Protein AF-A0A813GID5-F1 (afdb_monomer)

Structure (mmCIF, N/CA/C/O backbone):
data_AF-A0A813GID5-F1
#
_entry.id   AF-A0A813GID5-F1
#
loop_
_atom_site.group_PDB
_atom_site.id
_atom_site.type_symbol
_atom_site.label_atom_id
_atom_site.label_alt_id
_atom_site.label_comp_id
_atom_site.label_asym_id
_atom_site.label_entity_id
_atom_site.label_seq_id
_atom_site.pdbx_PDB_ins_code
_atom_site.Cartn_x
_atom_site.Cartn_y
_atom_site.Cartn_z
_atom_site.occupancy
_atom_site.B_iso_or_equiv
_atom_site.auth_seq_id
_atom_site.auth_comp_id
_atom_site.auth_asym_id
_atom_site.auth_atom_id
_atom_site.pdbx_PDB_model_num
ATOM 1 N N . ASP A 1 1 ? 15.897 0.551 -35.766 1.00 47.88 1 ASP A N 1
ATOM 2 C CA . ASP A 1 1 ? 15.924 -0.815 -35.213 1.00 47.88 1 ASP A CA 1
ATOM 3 C C . ASP A 1 1 ? 17.219 -1.067 -34.428 1.00 47.88 1 ASP A C 1
ATOM 5 O O . ASP A 1 1 ? 17.991 -1.969 -34.727 1.00 47.88 1 ASP A O 1
ATOM 9 N N . ARG A 1 2 ? 17.510 -0.184 -33.461 1.00 52.34 2 ARG A N 1
ATOM 10 C CA . ARG A 1 2 ? 18.652 -0.271 -32.528 1.00 52.34 2 ARG A CA 1
ATOM 11 C C . ARG A 1 2 ? 18.197 -0.216 -31.063 1.00 52.34 2 ARG A C 1
ATOM 13 O O . ARG A 1 2 ? 19.025 -0.340 -30.171 1.00 52.34 2 ARG A O 1
ATOM 20 N N . ASP A 1 3 ? 16.889 -0.067 -30.852 1.00 57.28 3 ASP A N 1
ATOM 21 C CA . ASP A 1 3 ? 16.282 0.331 -29.581 1.00 57.28 3 ASP A CA 1
ATOM 22 C C . ASP A 1 3 ? 15.320 -0.728 -29.036 1.00 57.28 3 ASP A C 1
ATOM 24 O O . ASP A 1 3 ? 14.610 -0.469 -28.071 1.00 57.28 3 ASP A O 1
ATOM 28 N N . VAL A 1 4 ? 15.275 -1.921 -29.646 1.00 59.16 4 VAL A N 1
ATOM 29 C CA . VAL A 1 4 ? 14.550 -3.066 -29.088 1.00 59.16 4 VAL A CA 1
ATOM 30 C C . VAL A 1 4 ? 15.500 -3.779 -28.124 1.00 59.16 4 VAL A C 1
ATOM 32 O O . VAL A 1 4 ? 16.477 -4.386 -28.574 1.00 59.16 4 VAL A O 1
ATOM 35 N N . PRO A 1 5 ? 15.268 -3.704 -26.801 1.00 64.88 5 PRO A N 1
ATOM 36 C CA . PRO A 1 5 ? 16.115 -4.383 -25.834 1.00 64.88 5 PRO A CA 1
ATOM 37 C C . PRO A 1 5 ? 16.064 -5.896 -26.051 1.00 64.88 5 PRO A C 1
ATOM 39 O O . PRO A 1 5 ? 15.028 -6.450 -26.424 1.00 64.88 5 PRO A O 1
ATOM 42 N N . ASN A 1 6 ? 17.172 -6.584 -25.771 1.00 77.81 6 ASN A N 1
ATOM 43 C CA . ASN A 1 6 ? 17.193 -8.046 -25.738 1.00 77.81 6 ASN A CA 1
ATOM 44 C C . ASN A 1 6 ? 16.115 -8.565 -24.760 1.00 77.81 6 ASN A C 1
ATOM 46 O O . ASN A 1 6 ? 15.887 -7.960 -23.713 1.00 77.81 6 ASN A O 1
ATOM 50 N N . ALA A 1 7 ? 15.484 -9.701 -25.071 1.00 80.81 7 ALA A N 1
ATOM 51 C CA . ALA A 1 7 ? 14.477 -10.355 -24.231 1.00 80.81 7 ALA A CA 1
ATOM 52 C C . ALA A 1 7 ? 14.885 -10.493 -22.749 1.00 80.81 7 ALA A C 1
ATOM 54 O O . ALA A 1 7 ? 14.040 -10.350 -21.866 1.00 80.81 7 ALA A O 1
ATOM 55 N N . LEU A 1 8 ? 16.174 -10.698 -22.463 1.00 81.00 8 LEU A N 1
ATOM 56 C CA . LEU A 1 8 ? 16.697 -10.762 -21.094 1.00 81.00 8 LEU A CA 1
ATOM 57 C C . LEU A 1 8 ? 16.476 -9.461 -20.304 1.00 81.00 8 LEU A C 1
ATOM 59 O O . LEU A 1 8 ? 16.192 -9.518 -19.113 1.00 81.00 8 LEU A O 1
ATOM 63 N N . VAL A 1 9 ? 16.534 -8.301 -20.965 1.00 79.00 9 VAL A N 1
ATOM 64 C CA . VAL A 1 9 ? 16.273 -6.989 -20.347 1.00 79.00 9 VAL A CA 1
ATOM 65 C C . VAL A 1 9 ? 14.806 -6.859 -19.945 1.00 79.00 9 VAL A C 1
ATOM 67 O O . VAL A 1 9 ? 14.499 -6.306 -18.895 1.00 79.00 9 VAL A O 1
ATOM 70 N N . PHE A 1 10 ? 13.882 -7.387 -20.751 1.00 75.75 10 PHE A N 1
ATOM 71 C CA . PHE A 1 10 ? 12.470 -7.409 -20.373 1.00 75.75 10 PHE A CA 1
ATOM 72 C C . PHE A 1 10 ? 12.230 -8.337 -19.186 1.00 75.75 10 PHE A C 1
ATOM 74 O O . PHE A 1 10 ? 11.570 -7.927 -18.235 1.00 75.75 10 PHE A O 1
ATOM 81 N N . ILE A 1 11 ? 12.789 -9.552 -19.216 1.00 83.25 11 ILE A N 1
ATOM 82 C CA . ILE A 1 11 ? 12.661 -10.516 -18.114 1.00 83.25 11 ILE A CA 1
ATOM 83 C C . ILE A 1 11 ? 13.133 -9.885 -16.802 1.00 83.25 11 ILE A C 1
ATOM 85 O O . ILE A 1 11 ? 12.384 -9.910 -15.828 1.00 83.25 11 ILE A O 1
ATOM 89 N N . ASP A 1 12 ? 14.315 -9.264 -16.800 1.00 83.62 12 ASP A N 1
ATOM 90 C CA . ASP A 1 12 ? 14.880 -8.598 -15.623 1.00 83.62 12 ASP A CA 1
ATOM 91 C C . ASP A 1 12 ? 13.940 -7.519 -15.060 1.00 83.62 12 ASP A C 1
ATOM 93 O O . ASP A 1 12 ? 13.603 -7.538 -13.876 1.00 83.62 12 ASP A O 1
ATOM 97 N N . LYS A 1 13 ? 13.392 -6.653 -15.918 1.00 82.38 13 LYS A N 1
ATOM 98 C CA . LYS A 1 13 ? 12.435 -5.613 -15.505 1.00 82.38 13 LYS A CA 1
ATOM 99 C C . LYS A 1 13 ? 11.160 -6.189 -14.894 1.00 82.38 13 LYS A C 1
ATOM 101 O O . LYS A 1 13 ? 10.689 -5.692 -13.873 1.00 82.38 13 LYS A O 1
ATOM 106 N N . TYR A 1 14 ? 10.620 -7.269 -15.460 1.00 86.12 14 TYR A N 1
ATOM 107 C CA . TYR A 1 14 ? 9.435 -7.926 -14.900 1.00 86.12 14 TYR A CA 1
ATOM 108 C C . TYR A 1 14 ? 9.705 -8.599 -13.549 1.00 86.12 14 TYR A C 1
ATOM 110 O O . TYR A 1 14 ? 8.771 -8.731 -12.756 1.00 86.12 14 TYR A O 1
ATOM 118 N N . THR A 1 15 ? 10.956 -8.947 -13.221 1.00 87.06 15 THR A N 1
ATOM 119 C CA . THR A 1 15 ? 11.290 -9.464 -11.879 1.00 87.06 15 THR A CA 1
ATOM 120 C C . THR A 1 15 ? 11.086 -8.436 -10.760 1.00 87.06 15 THR A C 1
ATOM 122 O O . THR A 1 15 ? 10.997 -8.817 -9.591 1.00 87.06 15 THR A O 1
ATOM 125 N N . GLN A 1 16 ? 10.938 -7.148 -11.090 1.00 86.75 16 GLN A N 1
ATOM 126 C CA . GLN A 1 16 ? 10.595 -6.108 -10.117 1.00 86.7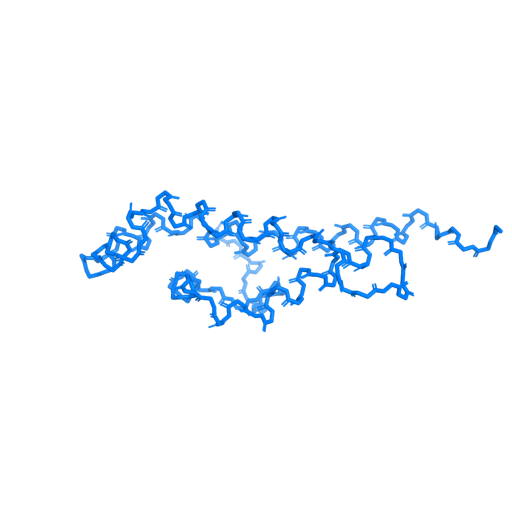5 16 GLN A CA 1
ATOM 127 C C . GLN A 1 16 ? 9.117 -6.146 -9.704 1.00 86.75 16 GLN A C 1
ATOM 129 O O . GLN A 1 16 ? 8.784 -5.744 -8.591 1.00 86.75 16 GLN A O 1
ATOM 134 N N . VAL A 1 17 ? 8.222 -6.670 -10.550 1.00 89.75 17 VAL A N 1
ATOM 135 C CA . VAL A 1 17 ? 6.777 -6.697 -10.264 1.00 89.75 17 VAL A CA 1
ATOM 136 C C . VAL A 1 17 ? 6.460 -7.502 -8.993 1.00 89.75 17 VAL A C 1
ATOM 138 O O . VAL A 1 17 ? 5.771 -6.963 -8.126 1.00 89.75 17 VAL A O 1
ATOM 141 N N . PRO A 1 18 ? 6.990 -8.728 -8.789 1.00 90.06 18 PRO A N 1
ATOM 142 C CA . PRO A 1 18 ? 6.818 -9.446 -7.525 1.00 90.06 18 PRO A CA 1
ATOM 143 C C . PRO A 1 18 ? 7.348 -8.681 -6.309 1.00 90.06 18 PRO A C 1
ATOM 145 O O . PRO A 1 18 ? 6.716 -8.707 -5.258 1.00 90.06 18 PRO A O 1
ATOM 148 N N . ARG A 1 19 ? 8.476 -7.967 -6.440 1.00 89.25 19 ARG A N 1
ATOM 149 C CA . ARG A 1 19 ? 9.043 -7.175 -5.333 1.00 89.25 19 ARG A CA 1
ATOM 150 C C . ARG A 1 19 ? 8.108 -6.047 -4.902 1.00 89.25 19 ARG A C 1
ATOM 152 O O . ARG A 1 19 ? 7.973 -5.790 -3.718 1.00 89.25 19 ARG A O 1
ATOM 159 N N . ILE A 1 20 ? 7.410 -5.432 -5.851 1.00 91.44 20 ILE A N 1
ATOM 160 C CA . ILE A 1 20 ? 6.423 -4.380 -5.583 1.00 91.44 20 ILE A CA 1
ATOM 161 C C . ILE A 1 20 ? 5.127 -4.962 -5.000 1.00 91.44 20 ILE A C 1
ATOM 163 O O . ILE A 1 20 ? 4.577 -4.428 -4.037 1.00 91.44 20 ILE A O 1
ATOM 167 N N . LEU A 1 21 ? 4.622 -6.056 -5.578 1.00 92.25 21 LEU A N 1
ATOM 168 C CA . LEU A 1 21 ? 3.327 -6.619 -5.193 1.00 92.25 21 LEU A CA 1
ATOM 169 C C . LEU A 1 21 ? 3.375 -7.379 -3.863 1.00 92.25 21 LEU A C 1
ATOM 171 O O . LEU A 1 21 ? 2.414 -7.296 -3.101 1.00 92.25 21 LEU A O 1
ATOM 175 N N . ASN A 1 22 ? 4.469 -8.079 -3.547 1.00 92.94 22 ASN A N 1
ATOM 176 C CA . ASN A 1 22 ? 4.549 -8.916 -2.345 1.00 92.94 22 ASN A CA 1
ATOM 177 C C . ASN A 1 22 ? 4.314 -8.125 -1.041 1.00 92.94 22 ASN A C 1
ATOM 179 O O . ASN A 1 22 ? 3.493 -8.559 -0.233 1.00 92.94 22 ASN A O 1
ATOM 183 N N . PRO A 1 23 ? 4.934 -6.952 -0.807 1.00 92.88 23 PRO A N 1
ATOM 184 C CA . PRO A 1 23 ? 4.676 -6.157 0.397 1.00 92.88 23 PRO A CA 1
ATOM 185 C C . PRO A 1 23 ? 3.239 -5.633 0.490 1.00 92.88 23 PRO A C 1
ATOM 187 O O . PRO A 1 23 ? 2.693 -5.511 1.592 1.00 92.88 23 PRO A O 1
ATOM 190 N N . LEU A 1 24 ? 2.603 -5.353 -0.653 1.00 94.19 24 LEU A N 1
ATOM 191 C CA . LEU A 1 24 ? 1.200 -4.947 -0.698 1.00 94.19 24 LEU A CA 1
ATOM 192 C C . LEU A 1 24 ? 0.272 -6.118 -0.352 1.00 94.19 24 LEU A C 1
ATOM 194 O O . LEU A 1 24 ? -0.623 -5.955 0.474 1.00 94.19 24 LEU A O 1
ATOM 198 N N . VAL A 1 25 ? 0.514 -7.301 -0.925 1.00 95.00 25 VAL A N 1
ATOM 199 C CA . VAL A 1 25 ? -0.231 -8.531 -0.606 1.00 95.00 25 VAL A CA 1
ATOM 200 C C . VAL A 1 25 ? -0.079 -8.874 0.875 1.00 95.00 25 VAL A C 1
ATOM 202 O O . VAL A 1 25 ? -1.081 -9.006 1.568 1.00 95.00 25 VAL A O 1
ATOM 205 N N . ASN A 1 26 ? 1.150 -8.871 1.399 1.00 94.56 26 ASN A N 1
ATOM 206 C CA . ASN A 1 26 ? 1.422 -9.109 2.820 1.00 94.56 26 ASN A CA 1
ATOM 207 C C . ASN A 1 26 ? 0.685 -8.120 3.734 1.00 94.56 26 ASN A C 1
ATOM 209 O O . ASN A 1 26 ? 0.217 -8.495 4.807 1.00 94.56 26 ASN A O 1
ATOM 213 N N . THR A 1 27 ? 0.573 -6.856 3.318 1.00 95.31 27 THR A N 1
ATOM 214 C CA . THR A 1 27 ? -0.223 -5.858 4.042 1.00 95.31 27 THR A CA 1
ATOM 215 C C . THR A 1 27 ? -1.691 -6.268 4.061 1.00 95.31 27 THR A C 1
ATOM 217 O O . THR A 1 27 ? -2.274 -6.382 5.134 1.00 95.31 27 THR A O 1
ATOM 220 N N . LEU A 1 28 ? -2.279 -6.551 2.898 1.00 96.88 28 LEU A N 1
ATOM 221 C CA . LEU A 1 28 ? -3.693 -6.915 2.780 1.00 96.88 28 LEU A CA 1
ATOM 222 C C . LEU A 1 28 ? -4.046 -8.215 3.518 1.00 96.88 28 LEU A C 1
ATOM 224 O O . LEU A 1 28 ? -5.131 -8.293 4.096 1.00 96.88 28 LEU A O 1
ATOM 228 N N . ASP A 1 29 ? -3.144 -9.194 3.531 1.00 96.50 29 ASP A N 1
ATOM 229 C CA . ASP A 1 29 ? -3.341 -10.490 4.190 1.00 96.50 29 ASP A CA 1
ATOM 230 C C . ASP A 1 29 ? -3.222 -10.408 5.715 1.00 96.50 29 ASP A C 1
ATOM 232 O O . ASP A 1 29 ? -3.897 -11.155 6.420 1.00 96.50 29 ASP A O 1
ATOM 236 N N . ARG A 1 30 ? -2.429 -9.466 6.242 1.00 96.50 30 ARG A N 1
ATOM 237 C CA . ARG A 1 30 ? -2.307 -9.220 7.691 1.00 96.50 30 ARG A CA 1
ATOM 238 C C . ARG A 1 30 ? -3.421 -8.347 8.260 1.00 96.50 30 ARG A C 1
ATOM 240 O O . ARG A 1 30 ? -3.674 -8.386 9.464 1.00 96.50 30 ARG A O 1
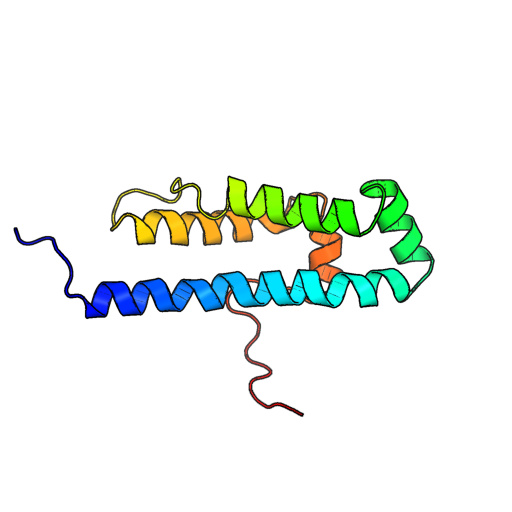ATOM 247 N N . LEU A 1 31 ? -4.105 -7.555 7.431 1.00 96.69 31 LEU A N 1
ATOM 248 C CA . LEU A 1 31 ? -5.163 -6.656 7.905 1.00 96.69 31 LEU A CA 1
ATOM 249 C C . LEU A 1 31 ? -6.290 -7.352 8.692 1.00 96.69 31 LEU A C 1
ATOM 251 O O . LEU A 1 31 ? -6.724 -6.767 9.681 1.00 96.69 31 LEU A O 1
ATOM 255 N N . PRO A 1 32 ? -6.771 -8.561 8.338 1.00 97.12 32 PRO A N 1
ATOM 256 C CA . PRO A 1 32 ? -7.753 -9.283 9.147 1.00 97.12 32 PRO A CA 1
ATOM 257 C C . PRO A 1 32 ? -7.270 -9.602 10.567 1.00 97.12 32 PRO A C 1
ATOM 259 O O . PRO A 1 32 ? -8.048 -9.497 11.515 1.00 97.12 32 PRO A O 1
ATOM 262 N N . GLU A 1 33 ? -5.998 -9.964 10.738 1.00 96.56 33 GLU A N 1
ATOM 263 C CA . GLU A 1 33 ? -5.412 -10.227 12.059 1.00 96.56 33 GLU A CA 1
ATOM 264 C C . GLU A 1 33 ? -5.311 -8.930 12.866 1.00 96.56 33 GLU A C 1
ATOM 266 O O . GLU A 1 33 ? -5.767 -8.863 14.008 1.00 96.56 33 GLU A O 1
ATOM 271 N N . VAL A 1 34 ? -4.808 -7.862 12.238 1.00 95.62 34 VAL A N 1
ATOM 272 C CA . VAL A 1 34 ? -4.722 -6.517 12.831 1.00 95.62 34 VAL A CA 1
ATOM 273 C C . VAL A 1 34 ? -6.104 -6.005 13.242 1.00 95.62 34 VAL A C 1
ATOM 275 O O . VAL A 1 34 ? -6.273 -5.521 14.361 1.00 95.62 34 VAL A O 1
ATOM 278 N N . TYR A 1 35 ? -7.108 -6.163 12.383 1.00 96.56 35 TYR A N 1
ATOM 279 C CA . TYR A 1 35 ? -8.487 -5.744 12.634 1.00 96.56 35 TYR A CA 1
ATOM 280 C C . TYR A 1 35 ? -9.108 -6.447 13.849 1.00 96.56 35 TYR A C 1
ATOM 282 O O . TYR A 1 35 ? -9.869 -5.833 14.594 1.00 96.56 35 TYR A O 1
ATOM 290 N N . ASN A 1 36 ? -8.754 -7.714 14.081 1.00 95.50 36 ASN A N 1
ATOM 291 C CA . ASN A 1 36 ? -9.244 -8.497 15.216 1.00 95.50 36 ASN A CA 1
ATOM 292 C C . ASN A 1 36 ? -8.333 -8.433 16.455 1.00 95.50 36 ASN A C 1
ATOM 294 O O . ASN A 1 36 ? -8.693 -8.981 17.495 1.00 95.50 36 ASN A O 1
ATOM 298 N N . SER A 1 37 ? -7.176 -7.768 16.372 1.00 94.75 37 SER A N 1
ATOM 299 C CA . SER A 1 37 ? -6.182 -7.747 17.452 1.00 94.75 37 SER A CA 1
ATOM 300 C C . SER A 1 37 ? -6.647 -6.982 18.693 1.00 94.75 37 SER A C 1
ATOM 302 O O . SER A 1 37 ? -6.450 -7.445 19.815 1.00 94.75 37 SER A O 1
ATOM 304 N N . THR A 1 38 ? -7.272 -5.813 18.517 1.00 95.88 38 THR A N 1
ATOM 305 C CA . THR A 1 38 ? -7.764 -4.985 19.625 1.00 95.88 38 THR A CA 1
ATOM 306 C C . THR A 1 38 ? -9.073 -4.275 19.261 1.00 95.88 38 THR A C 1
ATOM 308 O O . THR A 1 38 ? -9.245 -3.847 18.115 1.00 95.88 38 THR A O 1
ATOM 311 N N . PRO A 1 39 ? -9.983 -4.053 20.232 1.00 96.25 39 PRO A N 1
ATOM 312 C CA . PRO A 1 39 ? -11.216 -3.297 19.994 1.00 96.25 39 PRO A CA 1
ATOM 313 C C . PRO A 1 39 ? -10.978 -1.860 19.505 1.00 96.25 39 PRO A C 1
ATOM 315 O O . PRO A 1 39 ? -11.786 -1.323 18.748 1.00 96.25 39 PRO A O 1
ATOM 318 N N . ALA A 1 40 ? -9.865 -1.240 19.912 1.00 95.56 40 ALA A N 1
ATOM 319 C CA . ALA A 1 40 ? -9.499 0.113 19.499 1.00 95.56 40 ALA A CA 1
ATOM 320 C C . ALA A 1 40 ? -9.176 0.185 17.997 1.00 95.56 40 ALA A C 1
ATOM 322 O O . ALA A 1 40 ? -9.687 1.063 17.306 1.00 95.56 40 ALA A O 1
ATOM 323 N N . ILE A 1 41 ? -8.392 -0.768 17.475 1.00 95.06 41 ILE A N 1
ATOM 324 C CA . ILE A 1 41 ? -8.067 -0.843 16.040 1.00 95.06 41 ILE A CA 1
ATOM 325 C C . ILE A 1 41 ? -9.317 -1.154 15.216 1.00 95.06 41 ILE A C 1
ATOM 327 O O . ILE A 1 41 ? -9.540 -0.527 14.181 1.00 95.06 41 ILE A O 1
ATOM 331 N N . LYS A 1 42 ? -10.157 -2.077 15.695 1.00 96.44 42 LYS A N 1
ATOM 332 C CA . LYS A 1 42 ? -11.440 -2.387 15.058 1.00 96.44 42 LYS A CA 1
ATOM 333 C C . LYS A 1 42 ? -12.302 -1.131 14.913 1.00 96.44 42 LYS A C 1
ATOM 335 O O . LYS A 1 42 ? -12.730 -0.809 13.811 1.00 96.44 42 LYS A O 1
ATOM 340 N N . THR A 1 43 ? -12.475 -0.391 16.011 1.00 96.31 43 THR A N 1
ATOM 341 C CA . THR A 1 43 ? -13.255 0.857 16.038 1.00 96.31 43 THR A CA 1
ATOM 342 C C . THR A 1 43 ? -12.674 1.904 15.091 1.00 96.31 43 THR A C 1
ATOM 344 O O . THR A 1 43 ? -13.432 2.508 14.346 1.00 96.31 43 THR A O 1
ATOM 347 N N . LEU A 1 44 ? -11.346 2.079 15.074 1.00 94.12 44 LEU A N 1
ATOM 348 C CA . LEU A 1 44 ? -10.659 3.004 14.166 1.00 94.12 44 LEU A CA 1
ATOM 349 C C . LEU A 1 44 ? -10.936 2.674 12.690 1.00 94.12 44 LEU A C 1
ATOM 351 O O . LEU A 1 44 ? -11.248 3.563 11.901 1.00 94.12 44 LEU A O 1
ATOM 355 N N . ILE A 1 45 ? -10.818 1.399 12.307 1.00 95.81 45 ILE A N 1
ATOM 356 C CA . ILE A 1 45 ? -11.047 0.959 10.923 1.00 95.81 45 ILE A CA 1
ATOM 357 C C . ILE A 1 45 ? -12.527 1.096 10.549 1.00 95.81 45 ILE A C 1
ATOM 359 O O . ILE A 1 45 ? -12.845 1.570 9.456 1.00 95.81 45 ILE A O 1
ATOM 363 N N . ASP A 1 46 ? -13.429 0.713 11.451 1.00 96.38 46 ASP A N 1
ATOM 364 C CA . ASP A 1 46 ? -14.869 0.816 11.225 1.00 96.38 46 ASP A CA 1
ATOM 365 C C . ASP A 1 46 ? -15.312 2.287 11.104 1.00 96.38 46 ASP A C 1
ATOM 367 O O . ASP A 1 46 ? -16.114 2.597 10.226 1.00 96.38 46 ASP A O 1
ATOM 371 N N . SER A 1 47 ? -14.757 3.206 11.905 1.00 95.81 47 SER A N 1
ATOM 372 C CA . SER A 1 47 ? -15.126 4.629 11.871 1.00 95.81 47 SER A CA 1
ATOM 373 C C . SER A 1 47 ? -14.558 5.389 10.672 1.00 95.81 47 SER A C 1
ATOM 375 O O . SER A 1 47 ? -15.246 6.238 10.113 1.00 95.81 47 SER A O 1
ATOM 377 N N . GLU A 1 48 ? -13.311 5.118 10.278 1.00 94.88 48 GLU A N 1
ATOM 378 C CA . GLU A 1 48 ? -12.640 5.856 9.195 1.00 94.88 48 GLU A CA 1
ATOM 379 C C . GLU A 1 48 ? -12.973 5.302 7.804 1.00 94.88 48 GLU A C 1
ATOM 381 O O . GLU A 1 48 ? -13.051 6.056 6.832 1.00 94.88 48 GLU A O 1
ATOM 386 N N . PHE A 1 49 ? -13.162 3.983 7.692 1.00 95.56 49 PHE A N 1
ATOM 387 C CA . PHE A 1 49 ? -13.288 3.304 6.400 1.00 95.56 49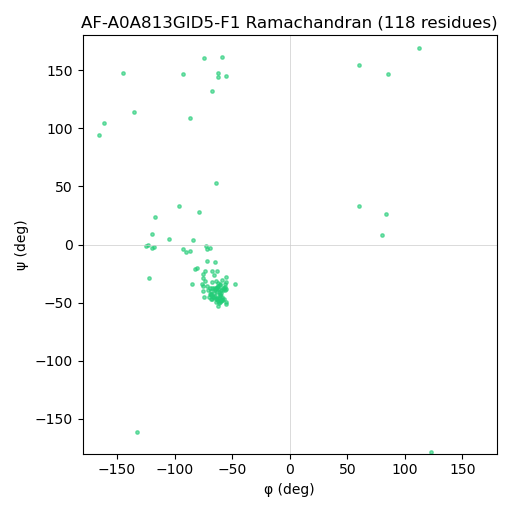 PHE A CA 1
ATOM 388 C C . PHE A 1 49 ? -14.616 2.575 6.212 1.00 95.56 49 PHE A C 1
ATOM 390 O O . PHE A 1 49 ? -14.844 2.060 5.126 1.00 95.56 49 PHE A O 1
ATOM 397 N N . ASN A 1 50 ? -15.513 2.544 7.203 1.00 96.00 50 ASN A N 1
ATOM 398 C CA . ASN A 1 50 ? -16.733 1.722 7.176 1.00 96.00 50 ASN A CA 1
ATOM 399 C C . ASN A 1 50 ? -16.436 0.216 7.060 1.00 96.00 50 ASN A C 1
ATOM 401 O O . ASN A 1 50 ? -17.190 -0.541 6.445 1.00 96.00 50 ASN A O 1
ATOM 405 N N . GLY A 1 51 ? -15.325 -0.213 7.662 1.00 95.31 51 GLY A N 1
ATOM 406 C CA . GLY A 1 51 ? -14.972 -1.616 7.824 1.00 95.31 51 GLY A CA 1
ATOM 407 C C . GLY A 1 51 ? -13.759 -2.075 7.021 1.00 95.31 51 GLY A C 1
ATOM 408 O O . GLY A 1 51 ? -13.231 -1.395 6.139 1.00 95.31 51 GLY A O 1
ATOM 409 N N . LEU A 1 52 ? -13.317 -3.288 7.355 1.00 97.00 52 LEU A N 1
ATOM 410 C CA . LEU A 1 52 ? -12.102 -3.898 6.818 1.00 97.00 52 LEU A CA 1
ATOM 411 C C . LEU A 1 52 ? -12.133 -4.074 5.293 1.00 97.00 52 LEU A C 1
ATOM 413 O O . LEU A 1 52 ? -11.130 -3.827 4.628 1.00 97.00 52 LEU A O 1
ATOM 417 N N . GLU A 1 53 ? -13.261 -4.512 4.734 1.00 97.19 53 GLU A N 1
ATOM 418 C CA . GLU A 1 53 ? -13.370 -4.767 3.292 1.00 97.19 53 GLU A CA 1
ATOM 419 C C . GLU A 1 53 ? -13.195 -3.469 2.491 1.00 97.19 53 GLU A C 1
ATOM 421 O O . GLU A 1 53 ? -12.349 -3.372 1.602 1.00 97.19 53 GLU A O 1
ATOM 426 N N . VAL A 1 54 ? -13.888 -2.408 2.911 1.00 97.69 54 VAL A N 1
ATOM 427 C CA . VAL A 1 54 ? -13.788 -1.090 2.278 1.00 97.69 54 VAL A CA 1
ATOM 428 C C . VAL A 1 54 ? -12.365 -0.539 2.371 1.00 97.69 54 VAL A C 1
ATOM 430 O O . VAL A 1 54 ? -11.872 0.021 1.391 1.00 97.69 54 VAL A O 1
ATOM 433 N N . LEU A 1 55 ? -11.662 -0.743 3.491 1.00 97.75 55 LEU A N 1
ATOM 434 C CA . LEU A 1 55 ? -10.245 -0.391 3.613 1.00 97.75 55 LEU A CA 1
ATOM 435 C C . LEU A 1 55 ? -9.378 -1.145 2.587 1.00 97.75 55 LEU A C 1
ATOM 437 O O . LEU A 1 55 ? -8.605 -0.509 1.866 1.00 97.75 55 LEU A O 1
ATOM 441 N N . ARG A 1 56 ? -9.522 -2.474 2.474 1.00 97.88 56 ARG A N 1
ATOM 442 C CA . ARG A 1 56 ? -8.770 -3.292 1.498 1.00 97.88 56 ARG A CA 1
ATOM 443 C C . ARG A 1 56 ? -9.028 -2.821 0.070 1.00 97.88 56 ARG A C 1
ATOM 445 O O . ARG A 1 56 ? -8.079 -2.580 -0.678 1.00 97.88 56 ARG A O 1
ATOM 452 N N . MET A 1 57 ? -10.294 -2.610 -0.280 1.00 97.62 57 MET A N 1
ATOM 453 C CA . MET A 1 57 ? -10.687 -2.122 -1.599 1.00 97.62 57 MET A CA 1
ATOM 454 C C . MET A 1 57 ? -10.189 -0.705 -1.863 1.00 97.62 57 MET A C 1
ATOM 456 O O . MET A 1 57 ? -9.728 -0.435 -2.966 1.00 97.62 57 MET A O 1
ATOM 460 N N . THR A 1 58 ? -10.197 0.184 -0.868 1.00 97.62 58 THR A N 1
ATOM 461 C CA . THR A 1 58 ? -9.657 1.547 -1.001 1.00 97.62 58 THR A CA 1
ATOM 462 C C . THR A 1 58 ? -8.165 1.513 -1.330 1.00 97.62 58 THR A C 1
ATOM 464 O O . THR A 1 58 ? -7.722 2.197 -2.254 1.00 97.62 58 THR A O 1
ATOM 467 N N . ILE A 1 59 ? -7.395 0.680 -0.621 1.00 97.44 59 ILE A N 1
ATOM 468 C CA . ILE A 1 59 ? -5.960 0.494 -0.870 1.00 97.44 59 ILE A CA 1
ATOM 469 C C . ILE A 1 59 ? -5.728 -0.049 -2.286 1.00 97.44 59 ILE A C 1
ATOM 471 O O . ILE A 1 59 ? -4.943 0.524 -3.042 1.00 97.44 59 ILE A O 1
ATOM 475 N N . MET A 1 60 ? -6.429 -1.122 -2.669 1.00 96.62 60 MET A N 1
ATOM 476 C CA . MET A 1 60 ? -6.277 -1.742 -3.990 1.00 96.62 60 MET A CA 1
ATOM 477 C C . MET A 1 60 ? -6.683 -0.792 -5.118 1.00 96.62 60 MET A C 1
ATOM 479 O O . MET A 1 60 ? -5.958 -0.655 -6.100 1.00 96.62 60 MET A O 1
ATOM 483 N N . GLN A 1 61 ? -7.819 -0.107 -4.984 1.00 96.88 61 GLN A N 1
ATOM 484 C CA . G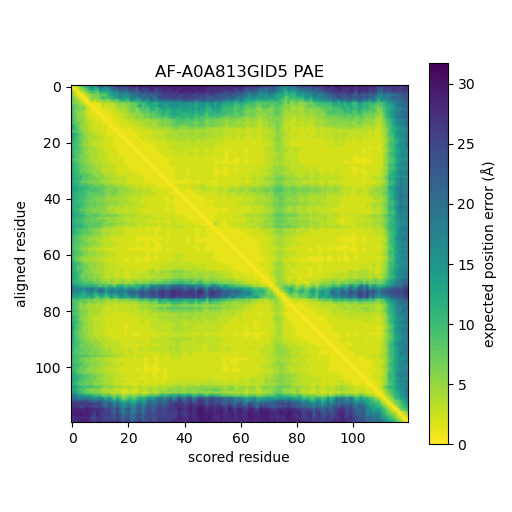LN A 1 61 ? -8.304 0.839 -5.986 1.00 96.88 61 GLN A CA 1
ATOM 485 C C . GLN A 1 61 ? -7.324 1.988 -6.201 1.00 96.88 61 GLN A C 1
ATOM 487 O O . GLN A 1 61 ? -7.083 2.372 -7.342 1.00 96.88 61 GLN A O 1
ATOM 492 N N . ASP A 1 62 ? -6.770 2.546 -5.128 1.00 97.19 62 ASP A N 1
ATOM 493 C CA . ASP A 1 62 ? -5.798 3.628 -5.229 1.00 97.19 62 ASP A CA 1
ATOM 494 C C . ASP A 1 62 ? -4.465 3.138 -5.822 1.00 97.19 62 ASP A C 1
ATOM 496 O O . ASP A 1 62 ? -3.916 3.780 -6.720 1.00 97.19 62 ASP A O 1
ATOM 500 N N . PHE A 1 63 ? -3.977 1.970 -5.395 1.00 96.25 63 PHE A N 1
ATOM 501 C CA . PHE A 1 63 ? -2.761 1.374 -5.946 1.00 96.25 63 PHE A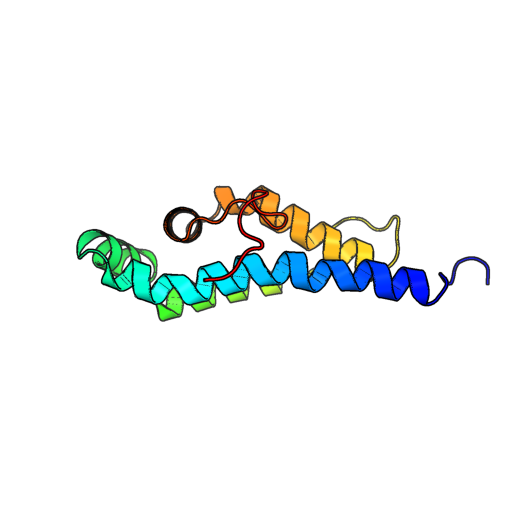 CA 1
ATOM 502 C C . PHE A 1 63 ? -2.890 1.037 -7.432 1.00 96.25 63 PHE A C 1
ATOM 504 O O . PHE A 1 63 ? -2.042 1.441 -8.217 1.00 96.25 63 PHE A O 1
ATOM 511 N N . PHE A 1 64 ? -3.955 0.370 -7.873 1.00 94.12 64 PHE A N 1
ATOM 512 C CA . PHE A 1 64 ? -4.097 0.027 -9.292 1.00 94.12 64 PHE A CA 1
ATOM 513 C C . PHE A 1 64 ? -4.450 1.225 -10.176 1.00 94.12 64 PHE A C 1
ATOM 515 O O . PHE A 1 64 ? -4.154 1.201 -11.370 1.00 94.12 64 PHE A O 1
ATOM 522 N N . ARG A 1 65 ? -5.036 2.288 -9.612 1.00 94.81 65 ARG A N 1
ATOM 523 C CA . ARG A 1 65 ? -5.311 3.523 -10.356 1.00 94.81 65 ARG A CA 1
ATOM 524 C C . ARG A 1 65 ? -4.065 4.375 -10.579 1.00 94.81 65 ARG A C 1
ATOM 526 O O . ARG A 1 65 ? -3.984 5.025 -11.613 1.00 94.81 65 ARG A O 1
ATOM 533 N N . HIS A 1 66 ? -3.128 4.385 -9.631 1.00 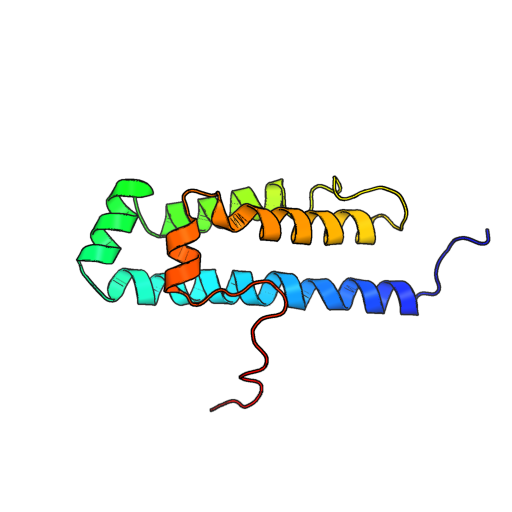94.69 66 HIS A N 1
ATOM 534 C CA . HIS A 1 66 ? -2.004 5.330 -9.632 1.00 94.69 66 HIS A CA 1
ATOM 535 C C . HIS A 1 66 ? -0.622 4.661 -9.639 1.00 94.69 66 HIS A C 1
ATOM 537 O O . HIS A 1 66 ? 0.331 5.216 -10.167 1.00 94.69 66 HIS A O 1
ATOM 543 N N . GLY A 1 67 ? -0.489 3.461 -9.080 1.00 91.62 67 GLY A N 1
ATOM 544 C CA . GLY A 1 67 ? 0.772 2.723 -9.001 1.00 91.62 67 GLY A CA 1
ATOM 545 C C . GLY A 1 67 ? 1.291 2.259 -10.361 1.00 91.62 67 GLY A C 1
ATOM 546 O O . GLY A 1 67 ? 2.490 2.261 -10.574 1.00 91.62 67 GLY A O 1
ATOM 547 N N . PHE A 1 68 ? 0.425 1.942 -11.326 1.00 89.75 68 PHE A N 1
ATOM 548 C CA . PHE A 1 68 ? 0.842 1.507 -12.671 1.00 89.75 68 PHE A CA 1
ATOM 549 C C . PHE A 1 68 ? 0.393 2.461 -13.784 1.00 89.75 68 PHE A C 1
ATOM 551 O O . PHE A 1 68 ? 0.254 2.038 -14.934 1.00 89.75 68 PHE A O 1
ATOM 558 N N . ASP A 1 69 ? 0.138 3.731 -13.464 1.00 90.00 69 ASP A N 1
ATOM 559 C CA . ASP A 1 69 ? -0.455 4.690 -14.406 1.00 90.00 69 ASP A CA 1
ATOM 560 C C . ASP A 1 69 ? 0.491 5.155 -15.529 1.00 90.00 69 ASP A C 1
ATOM 562 O O . ASP A 1 69 ? 0.024 5.686 -16.532 1.00 90.00 69 ASP A O 1
ATOM 566 N N . GLY A 1 70 ? 1.797 4.904 -15.401 1.00 85.06 70 GLY A N 1
ATOM 567 C CA . GLY A 1 70 ? 2.808 5.276 -16.392 1.00 85.06 70 GLY A CA 1
ATOM 568 C C . GLY A 1 70 ? 3.249 6.742 -16.340 1.00 85.06 70 GLY A C 1
ATOM 569 O O . GLY A 1 70 ? 3.992 7.159 -17.214 1.00 85.06 70 GLY A O 1
ATOM 570 N N . SER A 1 71 ? 2.834 7.515 -15.331 1.00 85.81 71 SER A N 1
ATOM 571 C CA . SER A 1 71 ? 3.262 8.909 -15.115 1.00 85.81 71 SER A CA 1
ATOM 572 C C . SER A 1 71 ? 4.716 9.075 -14.639 1.00 85.81 71 SER A C 1
ATOM 574 O O . SER A 1 71 ? 5.181 10.199 -14.456 1.00 85.81 71 SER A O 1
ATOM 576 N N . GLY A 1 72 ? 5.433 7.974 -14.397 1.00 7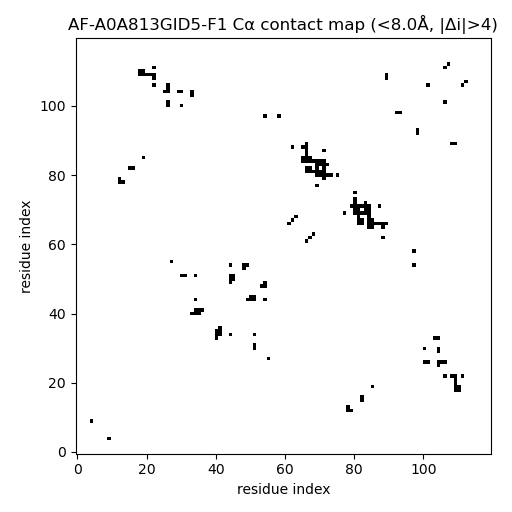4.81 72 GLY A N 1
ATOM 577 C CA . GLY A 1 72 ? 6.776 7.939 -13.823 1.00 74.81 72 GLY A CA 1
ATOM 578 C C . GLY A 1 72 ? 7.952 8.258 -14.756 1.00 74.81 72 GLY A C 1
ATOM 579 O O . GLY A 1 72 ? 9.041 7.794 -14.449 1.00 74.81 72 GLY A O 1
ATOM 580 N N . ASP A 1 73 ? 7.768 9.060 -15.808 1.00 68.81 73 ASP A N 1
ATOM 581 C CA . ASP A 1 73 ? 8.797 9.515 -16.769 1.00 68.81 73 ASP A CA 1
ATOM 582 C C . ASP A 1 73 ? 9.106 8.567 -17.954 1.00 68.81 73 ASP A C 1
ATOM 584 O O . ASP A 1 73 ? 9.066 7.336 -17.856 1.00 68.81 73 ASP A O 1
ATOM 588 N N . ASP A 1 74 ? 9.429 9.193 -19.091 1.00 60.03 74 ASP A N 1
ATOM 589 C CA . ASP A 1 74 ? 9.355 8.658 -20.460 1.00 60.03 74 ASP A CA 1
ATOM 590 C C . ASP A 1 74 ? 10.740 8.304 -21.038 1.00 60.03 74 ASP A C 1
ATOM 592 O O . ASP A 1 74 ? 10.871 7.936 -22.206 1.00 60.03 74 ASP A O 1
ATOM 596 N N . GLY A 1 75 ? 11.804 8.424 -20.236 1.00 58.28 75 GLY A N 1
ATOM 597 C CA . GLY A 1 75 ? 13.191 8.206 -20.671 1.00 58.28 75 GLY A CA 1
ATOM 598 C C . GLY A 1 75 ? 13.579 6.740 -20.921 1.00 58.28 75 GLY A C 1
ATOM 599 O O . GLY A 1 75 ? 14.722 6.469 -21.291 1.00 58.28 75 GLY A O 1
ATOM 600 N N . GLY A 1 76 ? 12.656 5.795 -20.703 1.00 71.81 76 GLY A N 1
ATOM 601 C CA . GLY A 1 76 ? 12.864 4.350 -20.826 1.00 71.81 76 GLY A CA 1
ATOM 602 C C . GLY A 1 76 ? 11.762 3.630 -21.612 1.00 71.81 76 GLY A C 1
ATOM 603 O O . GLY A 1 76 ? 11.004 4.211 -22.381 1.00 71.81 76 GLY A O 1
ATOM 604 N N . SER A 1 77 ? 11.670 2.316 -21.434 1.00 76.38 77 SER A N 1
ATOM 605 C CA . SER A 1 77 ? 10.593 1.489 -21.992 1.00 76.38 77 SER A CA 1
ATOM 606 C C . SER A 1 77 ? 9.276 1.676 -21.226 1.00 76.38 77 SER A C 1
ATOM 608 O O . SER A 1 77 ? 9.273 2.078 -20.067 1.00 76.38 77 SER A O 1
ATOM 610 N N . CYS A 1 78 ? 8.140 1.313 -21.831 1.00 81.69 78 CYS A N 1
ATOM 611 C CA . CYS A 1 78 ? 6.815 1.452 -21.207 1.00 81.69 78 CYS A CA 1
ATOM 612 C C . CYS A 1 78 ? 6.678 0.755 -19.839 1.00 81.69 78 CYS A C 1
ATOM 614 O O . CYS A 1 78 ? 5.886 1.183 -19.000 1.00 81.69 78 CYS A O 1
ATOM 616 N N . ILE A 1 79 ? 7.444 -0.315 -19.607 1.00 84.38 79 ILE A N 1
ATOM 617 C CA . ILE A 1 79 ? 7.508 -0.988 -18.311 1.00 84.38 79 ILE A CA 1
ATOM 618 C C . ILE A 1 79 ? 8.263 -0.140 -17.279 1.00 84.38 79 ILE A C 1
ATOM 620 O O . ILE A 1 79 ? 7.833 -0.094 -16.133 1.00 84.38 79 ILE A O 1
ATOM 624 N N . ASP A 1 80 ? 9.305 0.597 -17.675 1.00 85.12 80 ASP A N 1
ATOM 625 C CA . ASP A 1 80 ? 10.055 1.471 -16.766 1.00 85.12 80 ASP A CA 1
ATOM 626 C C . ASP A 1 80 ? 9.150 2.585 -16.235 1.00 85.12 80 ASP A C 1
ATOM 628 O O . ASP A 1 80 ? 9.054 2.755 -15.025 1.00 85.12 80 ASP A O 1
ATOM 632 N N . GLY A 1 81 ? 8.387 3.253 -17.109 1.00 88.25 81 GLY A N 1
ATOM 633 C CA . GLY A 1 81 ? 7.447 4.300 -16.688 1.00 88.25 81 GLY A CA 1
ATOM 634 C C . GLY A 1 81 ? 6.399 3.792 -15.687 1.00 88.25 81 GLY A C 1
ATOM 635 O O . GLY A 1 81 ? 6.091 4.460 -14.700 1.00 88.25 81 GLY A O 1
ATOM 636 N N . ARG A 1 82 ? 5.892 2.562 -15.874 1.00 90.06 82 ARG A N 1
ATOM 637 C CA . ARG A 1 82 ? 4.945 1.929 -14.935 1.00 90.06 82 ARG A CA 1
ATOM 638 C C . ARG A 1 82 ? 5.594 1.519 -13.613 1.00 90.06 82 ARG A C 1
ATOM 640 O O . ARG A 1 82 ? 4.963 1.662 -12.569 1.00 90.06 82 ARG A O 1
ATOM 647 N N . LEU A 1 83 ? 6.825 1.011 -13.639 1.00 89.94 83 LEU A N 1
ATOM 648 C CA . LEU A 1 83 ? 7.562 0.666 -12.421 1.00 89.94 83 LEU A CA 1
ATOM 649 C C . LEU A 1 83 ? 7.928 1.931 -11.634 1.00 89.94 83 LEU A C 1
ATOM 651 O O . LEU A 1 83 ? 7.763 1.959 -10.416 1.00 89.94 83 LEU A O 1
ATOM 655 N N . THR A 1 84 ? 8.322 3.012 -12.306 1.00 90.62 84 THR A N 1
ATOM 656 C CA . THR A 1 84 ? 8.578 4.298 -11.650 1.00 90.62 84 THR A CA 1
ATOM 657 C C . THR A 1 84 ? 7.301 4.900 -11.059 1.00 90.62 84 THR A C 1
ATOM 659 O O . THR A 1 84 ? 7.340 5.418 -9.942 1.00 90.62 84 THR A O 1
ATOM 662 N N . SER A 1 85 ? 6.141 4.763 -11.718 1.00 92.19 85 SER A N 1
ATOM 663 C CA . SER A 1 85 ? 4.847 5.110 -11.105 1.00 92.19 85 SER A CA 1
ATOM 664 C C . SER A 1 85 ? 4.613 4.379 -9.780 1.00 92.19 85 SER A C 1
ATOM 666 O O . SER A 1 85 ? 4.128 4.994 -8.827 1.00 92.19 85 SER A O 1
ATOM 668 N N . CYS A 1 86 ? 5.014 3.105 -9.667 1.00 93.44 86 CYS A N 1
ATOM 669 C CA . CYS A 1 86 ? 4.862 2.352 -8.421 1.00 93.44 86 CYS A CA 1
ATOM 670 C C . CYS A 1 86 ? 5.703 2.993 -7.322 1.00 93.44 86 CYS A C 1
ATOM 672 O O . CYS A 1 86 ? 5.203 3.258 -6.227 1.00 93.44 86 CYS A O 1
ATOM 674 N N . TRP A 1 87 ? 6.975 3.272 -7.610 1.00 91.81 87 TRP A N 1
ATOM 675 C CA . TRP A 1 87 ? 7.884 3.916 -6.662 1.00 91.81 87 TRP A CA 1
ATOM 676 C C . TRP A 1 87 ? 7.381 5.297 -6.234 1.00 91.81 87 TRP A C 1
ATOM 678 O O . TRP A 1 87 ? 7.369 5.606 -5.042 1.00 91.81 87 TRP A O 1
ATOM 688 N N . ASN A 1 88 ? 6.854 6.082 -7.173 1.00 93.25 88 ASN A N 1
ATOM 689 C CA . ASN A 1 88 ? 6.223 7.371 -6.892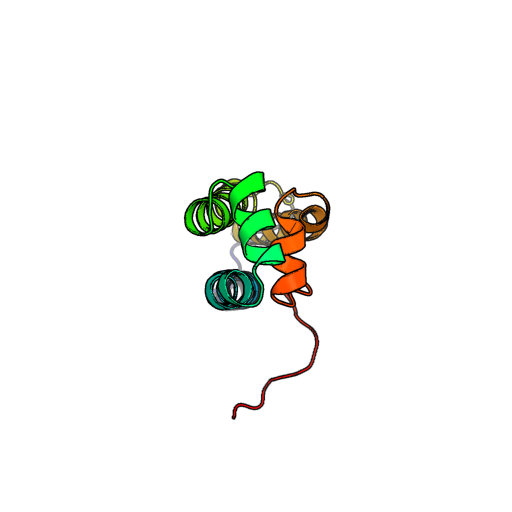 1.00 93.25 88 ASN A CA 1
ATOM 690 C C . ASN A 1 88 ? 4.975 7.240 -6.009 1.00 93.25 88 ASN A C 1
ATOM 692 O O . ASN A 1 88 ? 4.725 8.100 -5.161 1.00 93.25 88 ASN A O 1
ATOM 696 N N . TRP A 1 89 ? 4.183 6.184 -6.197 1.00 95.38 89 TRP A N 1
ATOM 697 C CA . TRP A 1 89 ? 3.046 5.873 -5.334 1.00 95.38 89 TRP A CA 1
ATOM 698 C C . TRP A 1 89 ? 3.508 5.520 -3.919 1.00 95.38 89 TRP A C 1
ATOM 700 O O . TRP A 1 89 ? 2.950 6.045 -2.953 1.00 95.38 89 TRP A O 1
ATOM 710 N N . CYS A 1 90 ? 4.550 4.690 -3.796 1.00 94.75 90 CYS A N 1
ATOM 711 C CA . CYS A 1 90 ? 5.111 4.277 -2.510 1.00 94.75 90 CYS A CA 1
ATOM 712 C C . CYS A 1 90 ? 5.689 5.468 -1.743 1.00 94.75 90 CYS A C 1
ATOM 714 O O . CYS A 1 90 ? 5.441 5.597 -0.552 1.00 94.75 90 CYS A O 1
ATOM 716 N N . ALA A 1 91 ? 6.375 6.386 -2.427 1.00 93.25 91 ALA A N 1
ATOM 717 C CA . ALA A 1 91 ? 6.927 7.614 -1.846 1.00 93.25 91 ALA A CA 1
ATOM 718 C C . ALA A 1 91 ? 5.867 8.652 -1.419 1.00 93.25 91 ALA A C 1
ATOM 720 O O . ALA A 1 91 ? 6.214 9.732 -0.943 1.00 93.25 91 ALA A O 1
ATOM 721 N N . LYS A 1 92 ? 4.583 8.374 -1.674 1.00 95.00 92 LYS A N 1
ATOM 722 C CA . LYS A 1 92 ? 3.448 9.204 -1.253 1.00 95.00 92 LYS A CA 1
ATOM 723 C C . LYS A 1 92 ? 2.510 8.455 -0.311 1.00 95.00 92 LYS A C 1
ATOM 725 O O . LYS A 1 92 ? 1.503 9.037 0.097 1.00 95.00 92 LYS A O 1
ATOM 730 N N . VAL A 1 93 ? 2.766 7.178 -0.013 1.00 94.88 93 VAL A N 1
ATOM 731 C CA . VAL A 1 93 ? 1.851 6.334 0.769 1.00 94.88 93 VAL A CA 1
ATOM 732 C C . VAL A 1 93 ? 1.653 6.886 2.180 1.00 94.88 93 VAL A C 1
ATOM 734 O O . VAL A 1 93 ? 0.542 6.842 2.697 1.00 94.88 93 VAL A O 1
ATOM 737 N N . GLU A 1 94 ? 2.6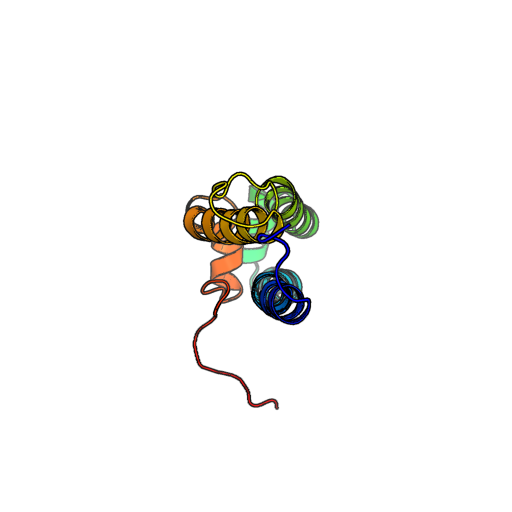83 7.511 2.749 1.00 94.56 94 GLU A N 1
ATOM 738 C CA . GLU A 1 94 ? 2.691 8.141 4.069 1.00 94.56 94 GLU A CA 1
ATOM 739 C C . GLU A 1 94 ? 1.726 9.323 4.191 1.00 94.56 94 GLU A C 1
ATOM 741 O O . GLU A 1 94 ? 1.274 9.658 5.283 1.00 94.56 94 GLU A O 1
ATOM 746 N N . LYS A 1 95 ? 1.370 9.937 3.059 1.00 96.06 95 LYS A N 1
ATOM 747 C CA . LYS A 1 95 ? 0.411 11.047 2.993 1.00 96.06 95 LYS A CA 1
ATOM 748 C C . LYS A 1 95 ? -1.039 10.577 2.878 1.00 96.06 95 LYS A C 1
ATOM 750 O O . LYS A 1 95 ? -1.949 11.405 2.855 1.00 96.06 95 LYS A O 1
ATOM 755 N N . LYS A 1 96 ? -1.284 9.273 2.744 1.00 96.00 96 LYS A N 1
ATOM 756 C CA . LYS A 1 96 ? -2.620 8.730 2.469 1.00 96.00 96 LYS A CA 1
ATOM 757 C C . LYS A 1 96 ? -3.339 8.374 3.756 1.00 96.00 96 LYS A C 1
ATOM 759 O O . LYS A 1 96 ? -2.737 7.900 4.712 1.00 96.00 96 LYS A O 1
ATOM 764 N N . LYS A 1 97 ? -4.664 8.542 3.756 1.00 95.50 97 LYS A N 1
ATOM 765 C CA . LYS A 1 97 ? -5.506 8.292 4.939 1.00 95.50 97 LYS A CA 1
ATOM 766 C C . LYS A 1 97 ? -5.358 6.877 5.498 1.00 95.50 97 LYS A C 1
ATOM 768 O O . LYS A 1 97 ? -5.422 6.688 6.702 1.00 95.50 97 LYS A O 1
ATOM 773 N N . TYR A 1 98 ? -5.136 5.893 4.628 1.00 96.25 98 TYR A N 1
ATOM 774 C CA . TYR A 1 98 ? -4.967 4.491 5.005 1.00 96.25 98 TYR A CA 1
ATOM 775 C C . TYR A 1 98 ? -3.537 4.128 5.440 1.00 96.25 98 TYR A C 1
ATOM 777 O O . TYR A 1 98 ? -3.272 2.963 5.722 1.00 96.25 98 TYR A O 1
ATOM 785 N N . PHE A 1 99 ? -2.602 5.081 5.522 1.00 96.19 99 PHE A N 1
ATOM 786 C CA . PHE A 1 99 ? -1.229 4.804 5.954 1.00 96.19 99 PHE A CA 1
ATOM 787 C C . PHE A 1 99 ? -1.108 4.138 7.338 1.00 96.19 99 PHE A C 1
ATOM 789 O O . PHE A 1 99 ? -0.276 3.240 7.474 1.00 96.19 99 PHE A O 1
ATOM 796 N N . PRO A 1 100 ? -1.943 4.455 8.353 1.00 94.69 100 PRO A N 1
ATOM 797 C CA . PRO A 1 100 ? -1.911 3.731 9.624 1.00 94.69 100 PRO A CA 1
ATOM 798 C C . PRO A 1 100 ? -2.100 2.217 9.459 1.00 94.69 100 PRO A C 1
ATOM 800 O O . PRO A 1 100 ? -1.486 1.443 10.186 1.00 94.69 100 PRO A O 1
ATOM 803 N N . ALA A 1 101 ? -2.879 1.784 8.464 1.00 95.06 101 ALA A N 1
ATOM 804 C CA . ALA A 1 101 ? -3.064 0.370 8.155 1.00 95.06 101 ALA A CA 1
ATOM 805 C C . ALA A 1 101 ? -1.751 -0.294 7.697 1.00 95.06 101 ALA A C 1
ATOM 807 O O . ALA A 1 101 ? -1.464 -1.414 8.102 1.00 95.06 101 ALA A O 1
ATOM 808 N N . PHE A 1 102 ? -0.924 0.420 6.926 1.00 95.19 102 PHE A N 1
ATOM 809 C CA . PHE A 1 102 ? 0.405 -0.031 6.495 1.00 95.19 102 PHE A CA 1
ATOM 810 C C . PHE A 1 102 ? 1.407 -0.084 7.660 1.00 95.19 102 PHE A C 1
ATOM 812 O O . PHE A 1 102 ? 2.218 -1.006 7.742 1.00 95.19 102 PHE A O 1
ATOM 819 N N . LEU A 1 103 ? 1.339 0.869 8.595 1.00 94.25 103 LEU A N 1
ATOM 820 C CA . LEU A 1 103 ? 2.176 0.848 9.800 1.00 94.25 103 LEU A CA 1
ATOM 821 C C . LEU A 1 103 ? 1.849 -0.353 10.696 1.00 94.25 103 LEU A C 1
ATOM 823 O O . LEU A 1 103 ? 2.756 -1.043 11.156 1.00 94.25 103 LEU A O 1
ATOM 827 N N . LEU A 1 104 ? 0.559 -0.629 10.908 1.00 93.88 104 LEU A N 1
ATOM 828 C CA . LEU A 1 104 ? 0.099 -1.731 11.758 1.00 93.88 104 LEU A CA 1
ATOM 829 C C . LEU A 1 104 ? 0.457 -3.116 11.197 1.00 93.88 104 LEU A C 1
ATOM 831 O O . LEU A 1 104 ? 0.605 -4.061 11.967 1.00 93.88 104 LEU A O 1
ATOM 835 N N . THR A 1 105 ? 0.617 -3.252 9.878 1.00 94.69 105 THR A N 1
ATOM 836 C CA . THR A 1 105 ? 1.013 -4.514 9.227 1.00 94.69 105 THR A CA 1
ATOM 837 C C . THR A 1 105 ? 2.531 -4.681 9.087 1.00 94.69 105 THR A C 1
ATOM 839 O O . THR A 1 105 ? 2.993 -5.767 8.712 1.00 94.69 105 THR A O 1
ATOM 842 N N . GLY A 1 106 ? 3.310 -3.645 9.423 1.00 91.38 106 GLY A N 1
ATOM 843 C CA . GLY A 1 106 ? 4.774 -3.642 9.362 1.00 91.38 106 GLY A CA 1
ATOM 844 C C . GLY A 1 106 ? 5.350 -3.325 7.979 1.00 91.38 106 GLY A C 1
ATOM 845 O O . GLY A 1 106 ? 6.455 -3.767 7.659 1.00 91.38 106 GLY A O 1
ATOM 846 N N . PHE A 1 107 ? 4.618 -2.597 7.134 1.00 92.94 107 PHE A N 1
ATOM 847 C CA . PHE A 1 107 ? 5.107 -2.197 5.817 1.00 92.94 107 PHE A CA 1
ATOM 848 C C . PHE A 1 107 ? 6.269 -1.198 5.924 1.00 92.94 107 PHE A C 1
ATOM 850 O O . PHE A 1 107 ? 6.183 -0.196 6.630 1.00 92.94 107 PHE A O 1
ATOM 857 N N . THR A 1 108 ? 7.342 -1.448 5.171 1.00 89.25 108 THR A N 1
ATOM 858 C CA . THR A 1 108 ? 8.568 -0.622 5.162 1.00 89.25 108 THR A CA 1
ATOM 859 C C . THR A 1 108 ? 8.935 -0.081 3.776 1.00 89.25 108 THR A C 1
ATOM 861 O O . THR A 1 108 ? 9.914 0.647 3.644 1.00 89.25 108 THR A O 1
ATOM 864 N N . GLY A 1 109 ? 8.146 -0.397 2.745 1.00 89.19 109 GLY A N 1
ATOM 865 C CA . GLY A 1 109 ? 8.434 -0.098 1.340 1.00 89.19 109 GLY A CA 1
ATOM 866 C C . GLY A 1 109 ? 8.446 -1.365 0.483 1.00 89.19 109 GLY A C 1
ATOM 867 O O . GLY A 1 109 ? 8.197 -2.461 0.985 1.00 89.19 109 GLY A O 1
ATOM 868 N N . PHE A 1 110 ? 8.736 -1.222 -0.814 1.00 88.88 110 PHE A N 1
ATOM 869 C CA . PHE A 1 110 ? 8.772 -2.367 -1.733 1.00 88.88 110 PHE A CA 1
ATOM 870 C C . PHE A 1 110 ? 9.995 -3.265 -1.562 1.00 88.88 110 PHE A C 1
ATOM 872 O O . PHE A 1 110 ? 9.888 -4.473 -1.740 1.00 88.88 110 PHE A O 1
ATOM 879 N N . ASP A 1 111 ? 11.139 -2.707 -1.170 1.00 80.19 111 ASP A N 1
ATOM 880 C CA . ASP A 1 111 ? 12.341 -3.522 -0.979 1.00 80.19 111 ASP A CA 1
ATOM 881 C C . ASP A 1 111 ? 12.364 -4.260 0.364 1.00 80.19 111 ASP A C 1
ATOM 883 O O . ASP A 1 111 ? 13.053 -5.269 0.475 1.00 80.19 111 ASP A O 1
ATOM 887 N N . GLY A 1 112 ? 11.579 -3.816 1.355 1.00 61.06 112 GLY A N 1
ATOM 888 C CA . GLY A 1 112 ? 11.551 -4.400 2.699 1.00 61.06 112 GLY A CA 1
ATOM 889 C C . GLY A 1 112 ? 12.908 -4.357 3.429 1.00 61.06 112 GLY A C 1
ATOM 890 O O . GLY A 1 112 ? 13.980 -4.301 2.835 1.00 61.06 112 GLY A O 1
ATOM 891 N N . GLY A 1 113 ? 12.906 -4.371 4.762 1.00 52.94 113 GLY A N 1
ATOM 892 C CA . GLY A 1 113 ? 14.152 -4.574 5.517 1.00 52.94 113 GLY A CA 1
ATOM 893 C C . GLY A 1 113 ? 14.769 -5.953 5.222 1.00 52.94 113 GLY A C 1
ATOM 894 O O . GLY A 1 113 ? 14.038 -6.928 5.065 1.00 52.94 113 GLY A O 1
ATOM 895 N N . PHE A 1 114 ? 16.106 -6.044 5.182 1.00 44.53 114 PHE A N 1
ATOM 896 C CA . PHE A 1 114 ? 16.918 -7.264 4.985 1.00 44.53 114 PHE A CA 1
ATOM 897 C C . PHE A 1 114 ? 16.778 -8.304 6.127 1.00 44.53 114 PHE A C 1
ATOM 899 O O . PHE A 1 114 ? 17.757 -8.754 6.702 1.00 44.53 114 PHE A O 1
ATOM 906 N N . THR A 1 115 ? 15.566 -8.703 6.486 1.00 48.38 115 THR A N 1
ATOM 907 C CA . THR A 1 115 ? 15.232 -9.803 7.405 1.00 48.38 115 THR A CA 1
ATOM 908 C C . THR A 1 115 ? 13.769 -10.124 7.089 1.00 48.38 115 THR A C 1
ATOM 910 O O . THR A 1 115 ? 12.902 -9.298 7.345 1.00 48.38 115 THR A O 1
ATOM 913 N N . THR A 1 116 ? 13.405 -11.199 6.392 1.00 43.56 116 THR A N 1
ATOM 914 C CA . THR A 1 116 ? 13.465 -12.579 6.882 1.00 43.56 116 THR A CA 1
ATOM 915 C C . THR A 1 116 ? 13.309 -13.513 5.678 1.00 43.56 116 THR A C 1
ATOM 917 O O . THR A 1 116 ? 12.204 -13.813 5.237 1.00 43.56 116 THR A O 1
ATOM 920 N N . GLY A 1 117 ? 14.443 -13.936 5.121 1.00 41.12 117 GLY A N 1
ATOM 921 C CA . GLY A 1 117 ? 14.549 -14.976 4.094 1.00 41.12 117 GLY A CA 1
ATOM 922 C C . GLY A 1 117 ? 14.872 -16.349 4.683 1.00 41.12 117 GLY A C 1
ATOM 923 O O . GLY A 1 117 ? 15.597 -17.115 4.061 1.00 41.12 117 GLY A O 1
ATOM 924 N N . LEU A 1 118 ? 14.390 -16.646 5.890 1.00 42.31 118 LEU A N 1
ATOM 925 C CA . LEU A 1 118 ? 14.417 -17.989 6.458 1.00 42.31 118 LEU A CA 1
ATOM 926 C C . LEU A 1 118 ? 13.049 -18.247 7.077 1.00 42.31 118 LEU A C 1
ATOM 928 O O . LEU A 1 118 ? 12.632 -17.544 7.996 1.00 42.31 118 LEU A O 1
ATOM 932 N N . GLY A 1 119 ? 12.341 -19.199 6.473 1.00 41.47 119 GLY A N 1
ATOM 933 C CA . GLY A 1 119 ? 11.056 -19.679 6.945 1.00 41.47 119 GLY A CA 1
ATOM 934 C C . GLY A 1 119 ? 11.134 -20.240 8.360 1.00 41.47 119 GLY A C 1
ATOM 935 O O . GLY A 1 119 ? 12.208 -20.588 8.855 1.00 41.47 119 GLY A O 1
ATOM 936 N N . ASN A 1 120 ? 9.960 -20.324 8.975 1.00 34.59 120 ASN A N 1
ATOM 937 C CA . ASN A 1 120 ? 9.705 -21.354 9.973 1.00 34.59 120 ASN A CA 1
ATOM 938 C C . ASN A 1 120 ? 9.539 -22.699 9.265 1.00 34.59 120 ASN A C 1
ATOM 940 O O . ASN A 1 120 ? 8.932 -22.695 8.166 1.00 34.59 120 ASN A O 1
#

Sequence (120 aa):
DRDVPNALVFIDKYTQVPRILNPLVNTLDRLPEVYNSTPAIKTLIDSEFNGLEVLRMTIMQDFFRHGFDGSGDDGGSCIDGRLTSCWNWCAKVEKKKYFPAFLLTGFTGFDGGFTTGLGN

Radius of gyration: 16.91 Å; Cα contacts (8 Å, |Δi|>4): 99; chains: 1; bounding box: 35×32×55 Å

Solvent-accessible surface area (backbone atoms only — not comparable to full-atom values): 6995 Å² total; per-residue (Å²): 143,86,79,76,74,58,70,67,59,55,54,55,59,56,61,48,52,59,43,52,47,49,50,54,49,54,34,62,68,38,44,65,57,52,42,70,67,39,74,67,51,32,50,52,41,38,71,76,44,70,24,70,66,48,44,52,50,51,52,50,54,51,42,68,62,47,20,59,60,42,81,41,52,79,92,62,55,78,65,48,8,20,53,36,11,32,53,57,40,60,78,45,40,83,80,40,92,66,30,65,61,38,57,75,53,66,63,74,56,52,83,48,70,102,72,79,96,67,81,134

Foldseek 3Di:
DPADDDPVVVVVLVVLVCLLVVLLVLLLVCLVVLCPVDPVSVCVCCVPQVGSVSLNCVSVVLCVCFQQVLCQDDPHDSSVSNNSSNVVCQVCLCVDPSNVSSVSSPHDHSNDPPDDPDDD

pLDDT: mean 86.22, std 15.47, range [34.59, 97.88]

Organism: Polarella glacialis (NCBI:txid89957)

InterPro domains:
  IPR018553 Non-canonical E2 ubiquitin-conjugating enzyme [PTHR31560] (1-115)
  IPR057668 Non-canonical E2 ubiquitin-conjugating enzyme, C-terminal [PF09418] (1-112)

Mean predicted aligned error: 6.88 Å

Secondary structure (DSSP, 8-state):
------HHHHHHHHTHHHHHHHHHHHHHHHHHHHHHH-HHHHHHHHHHHSSHHHHHHHHHHHHHHHTTSS-S-SSS-HHHHHHHHHHHHHTTGGGSTTHHHHHHHT---SS--S---S--